Protein AF-A0A4Q3VNL1-F1 (afdb_monomer)

pLDDT: mean 79.5, std 13.56, range [50.78, 94.06]

Secondary structure (DSSP, 8-state):
-HHHHHHHHHHHHGGG---PPPPSB--TT---SS----TTPEEGGGHHHHHTT-S---S-EE--EEEE-SSTT--EEEESSSS-EEEE--GGG-----SB-

Radius of gyration: 19.73 Å; Cα contacts (8 Å, |Δi|>4): 113; chains: 1; bounding box: 66×24×31 Å

Solvent-accessible surface area (backbone atoms only — not comparable to full-atom values): 6492 Å² total; per-residue (Å²): 108,71,69,58,56,54,53,54,55,57,61,64,61,65,73,76,73,71,81,65,46,58,83,52,67,62,54,95,86,68,81,71,58,81,91,74,77,74,79,82,47,40,54,48,60,65,43,59,71,49,51,75,77,32,98,70,83,89,83,48,74,44,67,51,78,75,48,70,51,78,50,70,63,56,40,37,34,29,43,42,53,99,88,42,72,46,80,47,64,58,68,92,57,70,48,64,66,51,73,42,108

Sequence (101 aa):
MKRILFSVCFLLGVLMIQAQPPAGDANPGDSYGEKITPDGAVNLSDVQERLAKDEVIDGKIKAKVLDLCPKKGCWVKLQVNDSTTAMVKMKEYGFFLPVSA

Foldseek 3Di:
DVVVVVVVVVVVVVVPPPPFFDADADDVPDDKFDDDDCPQEDELLVVVVVCVVPVDDDGHYDFDWDADDRGQQDWTWTDNDPVDIDIDGDDPSRTHDHRHD

Structure (mmCIF, N/CA/C/O backbone):
data_AF-A0A4Q3VNL1-F1
#
_entry.id   AF-A0A4Q3VNL1-F1
#
loop_
_atom_site.group_PDB
_atom_site.id
_atom_site.type_symbol
_atom_site.label_atom_id
_atom_site.label_alt_id
_atom_site.label_comp_id
_atom_site.label_asym_id
_atom_site.label_entity_id
_atom_site.label_seq_id
_atom_site.pdbx_PDB_ins_code
_atom_site.Cartn_x
_atom_site.Cartn_y
_atom_site.Cartn_z
_atom_site.occupancy
_atom_site.B_iso_or_equiv
_atom_site.auth_seq_id
_atom_site.auth_comp_id
_atom_site.auth_asym_id
_atom_site.auth_atom_id
_atom_site.pdbx_PDB_model_num
ATOM 1 N N . MET A 1 1 ? 52.095 -5.451 -7.031 1.00 54.09 1 MET A N 1
ATOM 2 C CA . MET A 1 1 ? 51.244 -4.628 -7.926 1.00 54.09 1 MET A CA 1
ATOM 3 C C . MET A 1 1 ? 49.970 -5.340 -8.380 1.00 54.09 1 MET A C 1
ATOM 5 O O . MET A 1 1 ? 48.910 -4.791 -8.140 1.00 54.09 1 MET A O 1
ATOM 9 N N . LYS A 1 2 ? 50.013 -6.574 -8.918 1.00 50.78 2 LYS A N 1
ATOM 10 C CA . LYS A 1 2 ? 48.793 -7.339 -9.286 1.00 50.78 2 LYS A CA 1
ATOM 11 C C . LYS A 1 2 ? 47.785 -7.524 -8.137 1.00 50.78 2 LYS A C 1
ATOM 13 O O . LYS A 1 2 ? 46.597 -7.355 -8.354 1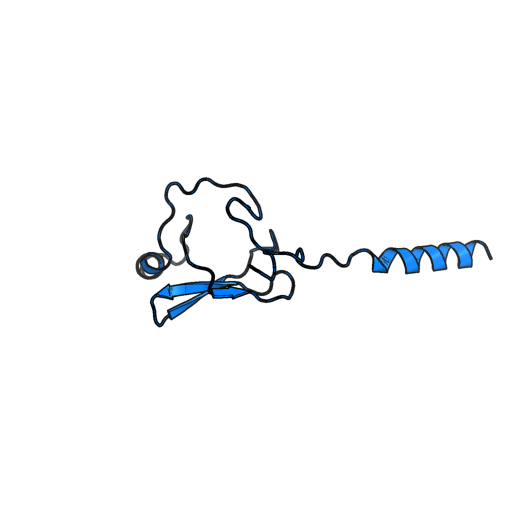.00 50.78 2 LYS A O 1
ATOM 18 N N . ARG A 1 3 ? 48.247 -7.788 -6.907 1.00 53.03 3 ARG A N 1
ATOM 19 C CA . ARG A 1 3 ? 47.368 -7.927 -5.724 1.00 53.03 3 ARG A CA 1
ATOM 20 C C . ARG A 1 3 ? 46.670 -6.621 -5.317 1.00 53.03 3 ARG A C 1
ATOM 22 O O . ARG A 1 3 ? 45.504 -6.656 -4.962 1.00 53.03 3 ARG A O 1
ATOM 29 N N . ILE A 1 4 ? 47.355 -5.482 -5.449 1.00 59.84 4 ILE A N 1
ATOM 30 C CA . ILE A 1 4 ? 46.776 -4.153 -5.182 1.00 59.84 4 ILE A CA 1
ATOM 31 C C . ILE A 1 4 ? 45.781 -3.780 -6.292 1.00 59.84 4 ILE A C 1
ATOM 33 O O . ILE A 1 4 ? 44.707 -3.268 -6.002 1.00 59.84 4 ILE A O 1
ATOM 37 N N . LEU A 1 5 ? 46.088 -4.126 -7.549 1.00 57.69 5 LEU A N 1
ATOM 38 C CA . LEU A 1 5 ? 45.186 -3.926 -8.688 1.00 57.69 5 LEU A CA 1
ATOM 39 C C . LEU A 1 5 ? 43.876 -4.729 -8.539 1.00 57.69 5 LEU A C 1
ATOM 41 O O . LEU A 1 5 ? 42.800 -4.211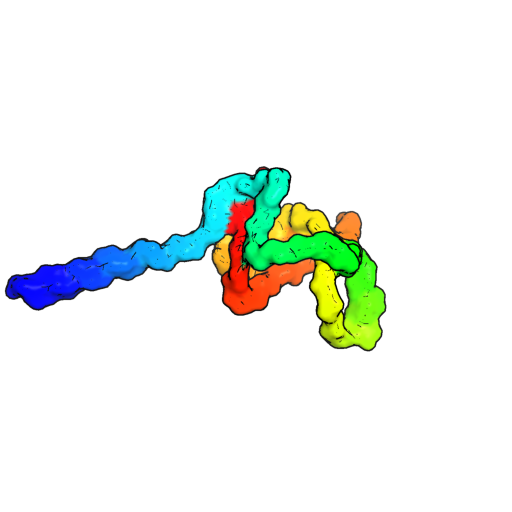 -8.827 1.00 57.69 5 LEU A O 1
ATOM 45 N N . PHE A 1 6 ? 43.957 -5.961 -8.021 1.00 55.75 6 PHE A N 1
ATOM 46 C CA . PHE A 1 6 ? 42.786 -6.794 -7.720 1.00 55.75 6 PHE A CA 1
ATOM 47 C C . PHE A 1 6 ? 41.948 -6.246 -6.550 1.00 55.75 6 PHE A 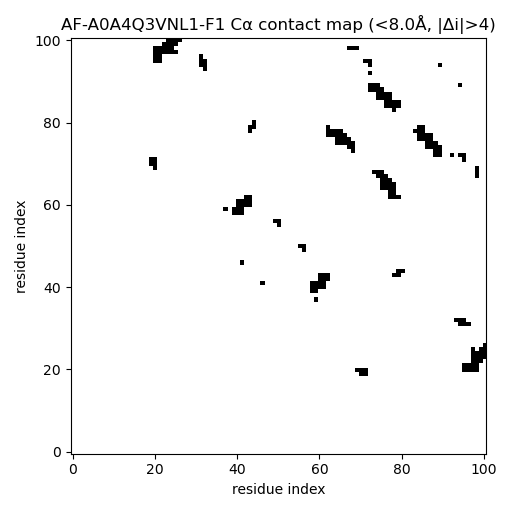C 1
ATOM 49 O O . PHE A 1 6 ? 40.722 -6.254 -6.629 1.00 55.75 6 PHE A O 1
ATOM 56 N N . SER A 1 7 ? 42.578 -5.713 -5.497 1.00 58.75 7 SER A N 1
ATOM 57 C CA . SER A 1 7 ? 41.865 -5.105 -4.360 1.00 58.75 7 SER A CA 1
ATOM 58 C C . SER A 1 7 ? 41.162 -3.786 -4.710 1.00 58.75 7 SER A C 1
ATOM 60 O O . SER A 1 7 ? 40.080 -3.523 -4.190 1.00 58.75 7 SER A O 1
ATOM 62 N N . VAL A 1 8 ? 41.720 -2.981 -5.622 1.00 59.75 8 VAL A N 1
ATOM 63 C CA . VAL A 1 8 ? 41.090 -1.729 -6.088 1.00 59.75 8 VAL A CA 1
ATOM 64 C C . VAL A 1 8 ? 39.867 -2.003 -6.975 1.00 59.75 8 VAL A C 1
ATOM 66 O O . VAL A 1 8 ? 38.853 -1.323 -6.835 1.00 59.75 8 VAL A O 1
ATOM 69 N N . CYS A 1 9 ? 39.901 -3.043 -7.817 1.00 58.44 9 CYS A N 1
ATOM 70 C CA . CYS A 1 9 ? 38.719 -3.466 -8.584 1.00 58.44 9 CYS A CA 1
ATOM 71 C C . CYS A 1 9 ? 37.582 -3.985 -7.688 1.00 58.44 9 CYS A C 1
ATOM 73 O O . CYS A 1 9 ? 36.414 -3.767 -7.998 1.00 58.44 9 CYS A O 1
ATOM 75 N N . PHE A 1 10 ? 37.907 -4.631 -6.564 1.00 57.94 10 PHE A N 1
ATOM 76 C CA . PHE A 1 10 ? 36.896 -5.135 -5.633 1.00 57.94 10 PHE A CA 1
ATOM 77 C C . PHE A 1 10 ? 36.183 -4.005 -4.869 1.00 57.94 10 PHE A C 1
ATOM 79 O O . PHE A 1 10 ? 34.976 -4.085 -4.661 1.00 57.94 10 PHE A O 1
ATOM 86 N N . LEU A 1 11 ? 36.884 -2.915 -4.523 1.00 58.44 11 LEU A N 1
ATOM 87 C CA . LEU A 1 11 ? 36.253 -1.739 -3.904 1.00 58.44 11 LEU A CA 1
ATOM 88 C C . LEU A 1 11 ? 35.348 -0.956 -4.872 1.00 58.44 11 LEU A C 1
ATOM 90 O O . LEU A 1 11 ? 34.322 -0.434 -4.440 1.00 58.44 11 LEU A O 1
ATOM 94 N N . LEU A 1 12 ? 35.678 -0.899 -6.169 1.00 57.88 12 LEU A N 1
ATOM 95 C CA . LEU A 1 12 ? 34.820 -0.242 -7.167 1.00 57.88 12 LEU A CA 1
ATOM 96 C C . LEU A 1 12 ? 33.502 -0.999 -7.418 1.00 57.88 12 LEU A C 1
ATOM 98 O O . LEU A 1 12 ? 32.498 -0.377 -7.758 1.00 57.88 12 LEU A O 1
ATOM 102 N N . GLY A 1 13 ? 33.478 -2.323 -7.223 1.00 58.22 13 GLY A N 1
ATOM 103 C CA . GLY A 1 13 ? 32.285 -3.149 -7.441 1.00 58.22 13 GLY A CA 1
ATOM 104 C C . GLY A 1 13 ? 31.162 -2.941 -6.414 1.00 58.22 13 GLY A C 1
ATOM 105 O O . GLY A 1 13 ? 30.000 -3.198 -6.718 1.00 58.22 13 GLY A O 1
ATOM 106 N N . VAL A 1 14 ? 31.474 -2.438 -5.214 1.00 58.06 14 VAL A N 1
ATOM 107 C CA . VAL A 1 14 ? 30.498 -2.318 -4.109 1.00 58.06 14 VAL A CA 1
ATOM 108 C C . VAL A 1 14 ? 29.566 -1.103 -4.265 1.00 58.06 14 VAL A C 1
ATOM 110 O O . VAL A 1 14 ? 28.477 -1.081 -3.695 1.00 58.06 14 VAL A O 1
ATOM 113 N N . LEU A 1 15 ? 29.920 -0.111 -5.090 1.00 54.44 15 LEU A N 1
ATOM 114 C CA . LEU A 1 15 ? 29.109 1.103 -5.278 1.00 54.44 15 LEU A CA 1
ATOM 115 C C . LEU A 1 15 ? 27.871 0.910 -6.178 1.00 54.44 15 LEU A C 1
ATOM 117 O O . LEU A 1 15 ? 26.999 1.773 -6.196 1.00 54.44 15 LEU A O 1
ATOM 121 N N . MET A 1 16 ? 27.746 -0.221 -6.881 1.00 51.38 16 MET A N 1
ATOM 122 C CA . MET A 1 16 ? 26.655 -0.471 -7.841 1.00 51.38 16 MET A CA 1
ATOM 123 C C . MET A 1 16 ? 25.407 -1.138 -7.229 1.00 51.38 16 MET A C 1
ATOM 125 O O . MET A 1 16 ? 24.412 -1.314 -7.925 1.00 51.38 16 MET A O 1
ATOM 129 N N . ILE A 1 17 ? 25.396 -1.480 -5.933 1.00 53.09 17 ILE A N 1
ATOM 130 C CA . ILE A 1 17 ? 24.230 -2.106 -5.266 1.00 53.09 17 ILE A CA 1
ATOM 131 C C . ILE A 1 17 ? 23.373 -1.050 -4.543 1.00 53.09 17 ILE A C 1
ATOM 133 O O . ILE A 1 17 ? 22.856 -1.251 -3.443 1.00 53.09 17 ILE A O 1
ATOM 137 N N . GLN A 1 18 ? 23.189 0.124 -5.148 1.00 51.03 18 GLN A N 1
ATOM 138 C CA . GLN A 1 18 ? 22.171 1.069 -4.691 1.00 51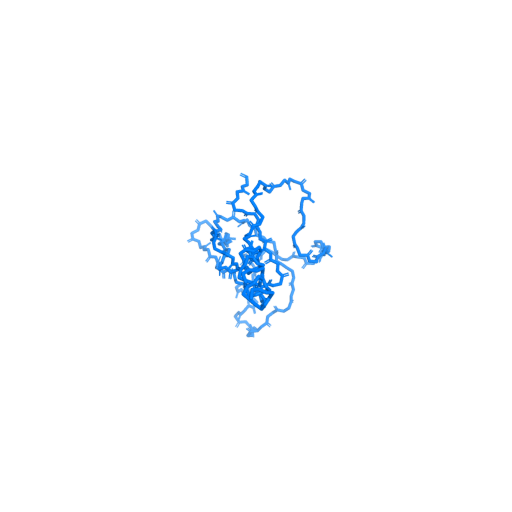.03 18 GLN A CA 1
ATOM 139 C C . GLN A 1 18 ? 20.821 0.671 -5.296 1.00 51.03 18 GLN A C 1
ATOM 141 O O . GLN A 1 18 ? 20.351 1.271 -6.249 1.00 51.03 18 GLN A O 1
ATOM 146 N N . ALA A 1 19 ? 20.169 -0.345 -4.722 1.00 56.88 19 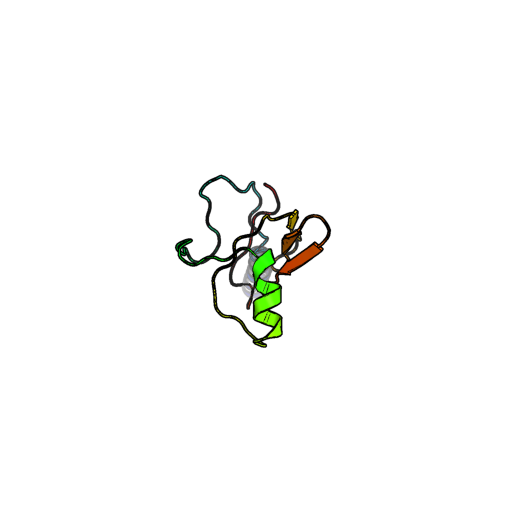ALA A N 1
ATOM 147 C CA . ALA A 1 19 ? 18.802 -0.749 -5.090 1.00 56.88 19 ALA A CA 1
ATOM 148 C C . ALA A 1 19 ? 17.732 0.305 -4.690 1.00 56.88 19 ALA A C 1
ATOM 150 O O . ALA A 1 19 ? 16.881 -0.004 -3.865 1.00 56.88 19 ALA A O 1
ATOM 151 N N . GLN A 1 20 ? 17.888 1.589 -5.039 1.00 58.16 20 GLN A N 1
ATOM 152 C CA . GLN A 1 20 ? 16.927 2.668 -4.728 1.00 58.16 20 GLN A CA 1
ATOM 153 C C . GLN A 1 20 ? 15.554 2.364 -5.335 1.00 58.16 20 GLN A C 1
ATOM 155 O O . GLN A 1 20 ? 15.494 1.619 -6.314 1.00 58.16 20 GLN A O 1
ATOM 160 N N . PRO A 1 21 ? 14.451 2.842 -4.713 1.00 66.81 21 PRO A N 1
ATOM 161 C CA . PRO A 1 21 ? 13.131 2.647 -5.295 1.00 66.81 21 PRO A CA 1
ATOM 162 C C . PRO A 1 21 ? 13.147 3.223 -6.717 1.00 66.81 21 PRO A C 1
ATOM 164 O O . PRO A 1 21 ? 13.864 4.204 -6.946 1.00 66.81 21 PRO A O 1
ATOM 167 N N . PRO A 1 22 ? 12.416 2.619 -7.668 1.00 67.25 22 PRO A N 1
ATOM 168 C CA . PRO A 1 22 ? 12.396 3.106 -9.038 1.00 67.25 22 PRO A CA 1
ATOM 169 C C . PRO A 1 22 ? 11.984 4.582 -9.042 1.00 67.25 22 PRO A C 1
ATOM 171 O O . PRO A 1 22 ? 10.925 4.945 -8.532 1.00 67.25 22 PRO A O 1
ATOM 174 N N . ALA A 1 23 ? 12.866 5.436 -9.557 1.00 66.56 23 ALA A N 1
ATOM 175 C CA . ALA A 1 23 ? 12.543 6.832 -9.804 1.00 66.56 23 ALA A CA 1
ATOM 176 C C . ALA A 1 23 ? 11.622 6.908 -11.029 1.00 66.56 23 ALA A C 1
ATOM 178 O O . ALA A 1 23 ? 11.901 6.257 -12.037 1.00 66.56 23 ALA A O 1
ATOM 179 N N . GLY A 1 24 ? 10.547 7.690 -10.941 1.00 74.69 24 GLY A N 1
ATOM 180 C CA . GLY A 1 24 ? 9.569 7.866 -12.017 1.00 74.69 24 GLY A CA 1
ATOM 181 C C . GLY A 1 24 ? 8.133 7.857 -11.503 1.00 74.69 24 GLY A C 1
ATOM 182 O O . GLY A 1 24 ? 7.903 7.522 -10.343 1.00 74.69 24 GLY A O 1
ATOM 183 N N . ASP A 1 25 ? 7.201 8.226 -12.379 1.00 81.56 25 ASP A N 1
ATOM 184 C CA . ASP A 1 25 ? 5.778 8.368 -12.063 1.00 81.56 25 ASP A CA 1
ATOM 185 C C . ASP A 1 25 ? 5.022 7.035 -12.166 1.00 81.56 25 ASP A C 1
ATOM 187 O O . ASP A 1 25 ? 5.358 6.172 -12.983 1.00 81.56 25 ASP A O 1
ATOM 191 N N . ALA A 1 26 ? 3.985 6.872 -11.342 1.00 83.94 26 ALA A N 1
ATOM 192 C CA . ALA A 1 26 ? 3.054 5.748 -11.408 1.00 83.94 26 ALA A CA 1
ATOM 193 C C . ALA A 1 26 ? 2.014 5.951 -12.523 1.00 83.94 26 ALA A C 1
ATOM 195 O O . ALA A 1 26 ? 1.106 6.773 -12.389 1.00 83.94 26 ALA A O 1
ATOM 196 N N . ASN A 1 27 ? 2.082 5.168 -13.604 1.00 87.25 27 ASN A N 1
ATOM 197 C CA . ASN A 1 27 ? 1.156 5.313 -14.728 1.00 87.25 27 ASN A CA 1
ATOM 198 C C . ASN A 1 27 ? -0.082 4.412 -14.581 1.00 87.25 27 ASN A C 1
ATOM 200 O O . ASN A 1 27 ? -0.007 3.321 -14.002 1.00 87.25 27 ASN A O 1
ATOM 204 N N . PRO A 1 28 ? -1.238 4.803 -15.152 1.00 87.69 28 PRO A N 1
ATOM 205 C CA . PRO A 1 28 ? -2.398 3.925 -15.226 1.00 87.69 28 PRO A CA 1
ATOM 206 C C . PRO A 1 28 ? -2.059 2.598 -15.921 1.00 87.69 28 PRO A C 1
ATOM 208 O O . PRO A 1 28 ? -1.660 2.577 -17.082 1.00 87.69 28 PRO A O 1
ATOM 211 N N . GLY A 1 29 ? -2.258 1.486 -15.211 1.00 85.81 29 GLY A N 1
ATOM 212 C CA . GLY A 1 29 ? -1.953 0.136 -15.701 1.00 85.81 29 GLY A CA 1
ATOM 213 C C . GLY A 1 29 ? -0.630 -0.442 -15.195 1.00 85.81 29 GLY A C 1
ATOM 214 O O . GLY A 1 29 ? -0.407 -1.645 -15.361 1.00 85.81 29 GLY A O 1
ATOM 215 N N . ASP A 1 30 ? 0.206 0.360 -14.528 1.00 88.12 30 ASP A N 1
ATOM 216 C CA . ASP A 1 30 ? 1.398 -0.148 -13.856 1.00 88.12 30 ASP A CA 1
ATOM 217 C C . ASP A 1 30 ? 1.014 -1.077 -12.696 1.00 88.12 30 ASP A C 1
ATOM 219 O O . ASP A 1 30 ? 0.040 -0.866 -11.969 1.00 88.12 30 ASP A O 1
ATOM 223 N N . SER A 1 31 ? 1.803 -2.137 -12.524 1.00 89.00 31 SER A N 1
ATOM 224 C CA . SER A 1 31 ? 1.652 -3.107 -11.443 1.00 89.00 31 SER A CA 1
ATOM 225 C C . SER A 1 31 ? 3.008 -3.342 -10.804 1.00 89.00 31 SER A C 1
ATOM 227 O O . SER A 1 31 ? 3.980 -3.643 -11.497 1.00 89.00 31 SER A O 1
ATOM 229 N N . TYR A 1 32 ? 3.057 -3.259 -9.478 1.00 87.44 32 TYR A N 1
ATOM 230 C CA . TYR A 1 32 ? 4.280 -3.425 -8.698 1.00 87.44 32 TYR A CA 1
ATOM 231 C C . TYR A 1 32 ? 4.179 -4.677 -7.830 1.00 87.44 32 TYR A C 1
ATOM 233 O O . TYR A 1 32 ? 3.187 -4.870 -7.131 1.00 87.44 32 TYR A O 1
ATOM 241 N N . GLY A 1 33 ? 5.215 -5.516 -7.877 1.00 86.88 33 GLY A N 1
ATOM 242 C CA . GLY A 1 33 ? 5.206 -6.834 -7.246 1.00 86.88 33 GLY A CA 1
ATOM 243 C C . GLY A 1 33 ? 4.534 -7.898 -8.114 1.00 86.88 33 GLY A C 1
ATOM 244 O O . GLY A 1 33 ? 4.531 -7.814 -9.344 1.00 86.88 33 GLY A O 1
ATOM 245 N N . GLU A 1 34 ? 3.996 -8.926 -7.468 1.00 87.81 34 GLU A N 1
ATOM 246 C CA . GLU A 1 34 ? 3.276 -10.001 -8.147 1.00 87.81 34 GLU A CA 1
ATOM 247 C C . GLU A 1 34 ? 1.954 -9.485 -8.728 1.00 87.81 34 GLU A C 1
ATOM 249 O O . GLU A 1 34 ? 1.187 -8.788 -8.060 1.00 87.81 34 GLU A O 1
ATOM 254 N N . LYS A 1 35 ? 1.677 -9.825 -9.991 1.00 89.69 35 LYS A N 1
ATOM 255 C CA . LYS A 1 35 ? 0.409 -9.463 -10.628 1.00 89.69 35 LYS A CA 1
ATOM 256 C C . LYS A 1 35 ? -0.719 -10.297 -10.029 1.00 89.69 35 LYS A C 1
ATOM 258 O 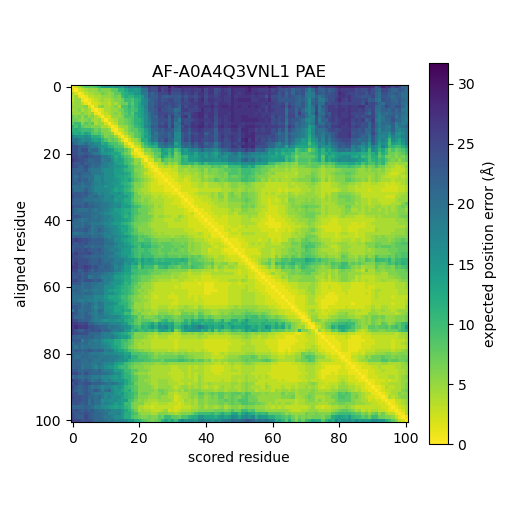O . LYS A 1 35 ? -0.718 -11.517 -10.152 1.00 89.69 35 LYS A O 1
ATOM 263 N N . ILE A 1 36 ? -1.711 -9.622 -9.458 1.00 90.31 36 ILE A N 1
ATOM 264 C CA . ILE A 1 36 ? -2.923 -10.237 -8.906 1.00 90.31 36 ILE A CA 1
ATOM 265 C C . ILE A 1 36 ? -4.174 -9.711 -9.613 1.00 90.31 36 ILE A C 1
ATOM 267 O O . ILE A 1 36 ? -4.164 -8.625 -10.192 1.00 90.31 36 ILE A O 1
ATOM 271 N N . THR A 1 37 ? -5.277 -10.458 -9.541 1.00 91.88 37 THR A N 1
ATOM 272 C CA . THR A 1 37 ? -6.586 -9.969 -10.004 1.00 91.88 37 THR A CA 1
ATOM 273 C C . THR A 1 37 ? -7.255 -9.115 -8.921 1.00 91.88 37 THR A C 1
ATOM 275 O O . THR A 1 37 ? -7.067 -9.399 -7.735 1.00 91.88 37 THR A O 1
ATOM 278 N N . PRO A 1 38 ? -8.068 -8.103 -9.270 1.00 89.25 38 PRO A N 1
ATOM 279 C CA . PRO A 1 38 ? -8.811 -7.312 -8.285 1.00 89.25 38 PRO A CA 1
ATOM 280 C C . PRO A 1 38 ? -10.002 -8.066 -7.667 1.00 89.25 38 PRO A C 1
ATOM 282 O O . PRO A 1 38 ? -10.631 -7.554 -6.742 1.00 89.25 38 PRO A O 1
ATOM 285 N N . ASP A 1 39 ? -10.325 -9.268 -8.152 1.00 93.75 39 ASP A N 1
ATOM 286 C CA . ASP A 1 39 ? -11.488 -10.033 -7.697 1.00 93.75 39 ASP A CA 1
ATOM 287 C C . ASP A 1 39 ? -11.406 -10.330 -6.199 1.00 93.75 39 ASP A C 1
ATOM 289 O O . ASP A 1 39 ? -10.379 -10.811 -5.701 1.00 93.75 39 ASP A O 1
ATOM 293 N N . GLY A 1 40 ? -12.498 -10.043 -5.489 1.00 90.75 40 GLY A N 1
ATOM 294 C CA . GLY A 1 40 ? -12.594 -10.220 -4.041 1.00 90.75 40 GLY A CA 1
ATOM 295 C C . GLY A 1 40 ? -11.873 -9.150 -3.213 1.00 90.75 40 GLY A C 1
ATOM 296 O O . GLY A 1 40 ? -11.774 -9.311 -1.999 1.00 90.75 40 GLY A O 1
ATOM 297 N N . ALA A 1 41 ? -11.369 -8.071 -3.827 1.00 92.62 41 ALA A N 1
ATOM 298 C CA . ALA A 1 41 ? -10.799 -6.957 -3.077 1.00 92.62 41 ALA A CA 1
ATOM 299 C C . ALA A 1 41 ? -11.875 -6.188 -2.299 1.00 92.62 41 ALA A C 1
ATOM 301 O O . ALA A 1 41 ? -12.911 -5.813 -2.849 1.00 92.62 41 ALA A O 1
ATOM 302 N N . VAL A 1 42 ? -11.600 -5.924 -1.024 1.00 92.38 42 VAL A N 1
ATOM 303 C CA . VAL A 1 42 ? -12.470 -5.141 -0.135 1.00 92.38 42 VAL A CA 1
ATOM 304 C C . VAL A 1 42 ? -11.915 -3.734 0.043 1.00 92.38 42 VAL A C 1
ATOM 306 O O . VAL A 1 42 ? -10.702 -3.529 -0.056 1.00 92.38 42 VAL A O 1
ATOM 309 N N . ASN A 1 43 ? -12.776 -2.749 0.301 1.00 92.88 43 ASN A N 1
ATOM 310 C CA . ASN A 1 43 ? -12.282 -1.415 0.627 1.00 92.88 43 ASN A CA 1
ATOM 311 C C . ASN A 1 43 ? -11.618 -1.440 2.002 1.00 92.88 43 ASN A C 1
ATOM 313 O O . ASN A 1 43 ? -12.079 -2.118 2.918 1.00 92.88 43 ASN A O 1
ATOM 317 N N . LEU A 1 44 ? -10.546 -0.665 2.157 1.00 91.00 44 LEU A N 1
ATOM 318 C CA . LEU A 1 44 ? -9.831 -0.568 3.429 1.00 91.00 44 LEU A CA 1
ATOM 319 C C . LEU A 1 44 ? -10.721 -0.066 4.583 1.00 91.00 44 LEU A C 1
ATOM 321 O O . LEU A 1 44 ? -10.497 -0.454 5.727 1.00 91.00 44 LEU A O 1
ATOM 325 N N . SER A 1 45 ? -11.746 0.740 4.287 1.00 89.75 45 SER A N 1
ATOM 326 C CA . SER A 1 45 ? -12.772 1.164 5.250 1.00 89.75 45 SER A CA 1
ATOM 327 C C . SER A 1 45 ? -13.467 -0.010 5.939 1.00 89.75 45 SER A C 1
ATOM 329 O O . SER A 1 45 ? -13.762 0.061 7.126 1.00 89.75 45 SER A O 1
ATOM 331 N N . ASP A 1 46 ? -13.661 -1.111 5.214 1.00 88.88 46 ASP A N 1
ATOM 332 C CA . ASP A 1 46 ? -14.466 -2.254 5.652 1.00 88.88 46 ASP A CA 1
ATOM 333 C C . ASP A 1 46 ? -13.612 -3.294 6.404 1.00 88.88 46 ASP A C 1
ATOM 335 O O . ASP A 1 46 ? -14.118 -4.291 6.921 1.00 88.88 46 ASP A O 1
ATOM 339 N N . VAL A 1 47 ? -12.290 -3.089 6.452 1.00 86.81 47 VAL A N 1
ATOM 340 C CA . VAL A 1 47 ? -11.332 -4.013 7.078 1.00 86.81 47 VAL A CA 1
ATOM 341 C C . VAL A 1 47 ? -11.347 -3.884 8.601 1.00 86.81 47 VAL A C 1
ATOM 343 O O . VAL A 1 47 ? -11.136 -4.877 9.291 1.00 86.81 47 VAL A O 1
ATOM 346 N N . GLN A 1 48 ? -11.644 -2.700 9.147 1.00 81.75 48 GLN A N 1
ATOM 347 C CA . GLN A 1 48 ? -11.646 -2.466 10.599 1.00 81.75 48 GLN A CA 1
ATOM 348 C C . GLN A 1 48 ? -12.661 -3.352 11.331 1.00 81.75 48 GLN A C 1
ATOM 350 O O . GLN A 1 48 ? -12.338 -3.943 12.358 1.00 81.75 48 GLN A O 1
ATOM 355 N N . GLU A 1 49 ? -13.859 -3.510 10.768 1.00 83.75 49 GLU A N 1
ATOM 356 C CA . GLU A 1 49 ? -14.900 -4.373 11.341 1.00 83.75 49 GLU A CA 1
ATOM 357 C C . GLU A 1 49 ? -14.522 -5.856 11.310 1.00 83.75 49 GLU A C 1
ATOM 359 O O . GLU A 1 49 ? -14.940 -6.629 12.173 1.00 83.75 49 GLU A O 1
ATOM 364 N N . ARG A 1 50 ? -13.727 -6.260 10.316 1.00 83.69 50 ARG A N 1
ATOM 365 C CA . ARG A 1 50 ? -13.214 -7.625 10.207 1.00 83.69 50 ARG A CA 1
ATOM 366 C C . ARG A 1 50 ? -12.081 -7.858 11.209 1.00 83.69 50 ARG A C 1
ATOM 368 O O . ARG A 1 50 ? -12.080 -8.884 11.876 1.00 83.69 50 ARG A O 1
ATOM 375 N N . LEU A 1 51 ? -11.187 -6.879 11.392 1.00 84.94 51 LEU A N 1
ATOM 376 C CA . LEU A 1 51 ? -10.070 -6.971 12.346 1.00 84.94 51 LEU A CA 1
ATOM 377 C C . LEU A 1 51 ? -10.551 -6.958 13.801 1.00 84.94 51 LEU A C 1
ATOM 379 O O . LEU A 1 51 ? -9.869 -7.445 14.693 1.00 84.94 51 LEU A O 1
ATOM 383 N N . ALA A 1 52 ? -11.739 -6.405 14.058 1.00 84.94 52 ALA A N 1
ATOM 384 C CA . ALA A 1 52 ? -12.364 -6.480 15.374 1.00 84.94 52 ALA A CA 1
ATOM 385 C C . ALA A 1 52 ? -12.782 -7.913 15.757 1.00 84.94 52 ALA A C 1
ATOM 387 O O . ALA A 1 52 ? -12.983 -8.190 16.939 1.00 84.94 52 ALA A O 1
ATOM 388 N N . LYS A 1 53 ? -12.947 -8.806 14.772 1.00 86.12 53 LYS A N 1
ATOM 389 C CA . LYS A 1 53 ? -13.335 -10.209 14.975 1.00 86.12 53 LYS A CA 1
ATOM 390 C C . LYS A 1 53 ? -12.142 -11.152 14.872 1.00 86.12 53 LYS A C 1
ATOM 392 O O . LYS A 1 53 ? -12.060 -12.094 15.653 1.00 86.12 53 LYS A O 1
ATOM 397 N N . ASP A 1 54 ? -11.234 -10.865 13.944 1.00 85.62 54 ASP A N 1
ATOM 398 C CA . ASP A 1 54 ? -10.088 -11.703 13.613 1.00 85.62 54 ASP A CA 1
ATOM 399 C C . ASP A 1 54 ? -8.775 -10.935 13.817 1.00 85.62 54 ASP A C 1
ATOM 401 O O . ASP A 1 54 ? -8.626 -9.805 13.359 1.00 85.62 54 ASP A O 1
ATOM 405 N N . GLU A 1 55 ? -7.786 -11.559 14.459 1.00 82.81 55 GLU A N 1
ATOM 406 C CA . GLU A 1 55 ? -6.471 -10.938 14.699 1.00 82.81 55 GLU A CA 1
ATOM 407 C C . GLU A 1 55 ? -5.667 -10.746 13.396 1.00 82.81 55 GLU A C 1
ATOM 409 O O . GLU A 1 55 ? -4.863 -9.820 13.269 1.00 82.81 55 GLU A O 1
ATOM 414 N N . VAL A 1 56 ? -5.914 -11.606 12.402 1.00 88.00 56 VAL A N 1
ATOM 415 C CA . VAL A 1 56 ? -5.294 -11.576 11.074 1.00 88.00 56 VAL A CA 1
ATOM 416 C C . VAL A 1 56 ? -6.364 -11.846 10.024 1.00 88.00 56 VAL A C 1
ATOM 418 O O . VAL A 1 56 ? -7.165 -12.766 10.168 1.00 88.00 56 VAL A O 1
ATOM 421 N N . ILE A 1 57 ? -6.350 -11.066 8.943 1.00 87.56 57 ILE A N 1
ATOM 422 C CA . ILE A 1 57 ? -7.229 -11.270 7.790 1.00 87.56 57 ILE A CA 1
ATOM 423 C C . ILE A 1 57 ? -6.373 -11.487 6.556 1.00 87.56 57 ILE A C 1
ATOM 425 O O . ILE A 1 57 ? -5.576 -10.622 6.186 1.00 87.56 57 ILE A O 1
ATOM 429 N N . ASP A 1 58 ? -6.626 -12.594 5.872 1.00 89.38 58 ASP A N 1
ATOM 430 C CA . ASP A 1 58 ? -6.091 -12.838 4.542 1.00 89.38 58 ASP A CA 1
ATOM 431 C C . ASP A 1 58 ? -7.043 -12.275 3.481 1.00 89.38 58 ASP A C 1
ATOM 433 O O . ASP A 1 58 ? -8.250 -12.529 3.492 1.00 89.38 58 ASP A O 1
ATOM 437 N N . GLY A 1 59 ? -6.514 -11.488 2.542 1.00 90.00 59 GLY A N 1
ATOM 438 C CA . GLY A 1 59 ? -7.330 -10.923 1.473 1.00 90.00 59 GLY A CA 1
ATOM 439 C C . GLY A 1 59 ? -6.638 -9.851 0.643 1.00 90.00 59 GLY A C 1
ATOM 440 O O . GLY A 1 59 ? -5.464 -9.533 0.825 1.00 90.00 59 GLY A O 1
ATOM 441 N N . LYS A 1 60 ? -7.403 -9.284 -0.292 1.00 92.88 60 LYS A N 1
ATOM 442 C CA . LYS A 1 60 ? -6.981 -8.171 -1.147 1.00 92.88 60 LYS A CA 1
ATOM 443 C C . LYS A 1 60 ? -7.667 -6.895 -0.677 1.00 92.88 60 LYS A C 1
ATOM 445 O O . LYS A 1 60 ? -8.855 -6.910 -0.359 1.00 92.88 60 LYS A O 1
ATOM 450 N N . ILE A 1 61 ? -6.933 -5.790 -0.670 1.00 92.25 61 ILE A N 1
ATOM 451 C CA . ILE A 1 61 ? -7.437 -4.495 -0.209 1.00 92.25 61 ILE A CA 1
ATOM 452 C C . ILE A 1 61 ? -7.362 -3.489 -1.352 1.00 92.25 61 ILE A C 1
ATOM 454 O O . ILE A 1 61 ? -6.350 -3.392 -2.046 1.00 92.25 61 ILE A O 1
ATOM 458 N N . LYS A 1 62 ? -8.429 -2.707 -1.511 1.00 92.50 62 LYS A N 1
ATOM 459 C CA . LYS A 1 62 ? -8.476 -1.526 -2.368 1.00 92.50 62 LYS A CA 1
ATOM 460 C C . LYS A 1 62 ? -8.469 -0.269 -1.500 1.00 92.50 62 LYS A C 1
ATOM 462 O O . LYS A 1 62 ? -9.273 -0.135 -0.579 1.00 92.50 62 LYS A O 1
ATOM 467 N N . ALA A 1 63 ? -7.563 0.657 -1.800 1.00 93.19 63 ALA A N 1
ATOM 468 C CA . ALA A 1 63 ? -7.463 1.941 -1.115 1.00 93.19 63 ALA A CA 1
ATOM 469 C C . ALA A 1 63 ? -6.807 2.994 -2.011 1.00 93.19 63 ALA A C 1
ATOM 471 O O . ALA A 1 63 ? -6.095 2.659 -2.960 1.00 93.19 63 ALA A O 1
ATOM 472 N N . LYS A 1 64 ? -7.015 4.271 -1.680 1.00 92.38 64 LYS A N 1
ATOM 473 C CA . LYS A 1 64 ? -6.292 5.383 -2.299 1.00 92.38 64 LYS A CA 1
ATOM 474 C C . LYS A 1 64 ? -4.958 5.588 -1.583 1.00 92.38 64 LYS A C 1
ATOM 476 O O . LYS A 1 64 ? -4.928 5.691 -0.358 1.00 92.38 64 LYS A O 1
ATOM 481 N N . VAL A 1 65 ? -3.870 5.677 -2.342 1.00 90.94 65 VAL A N 1
ATOM 482 C CA . VAL A 1 65 ? -2.562 6.079 -1.811 1.00 90.94 65 VAL A CA 1
ATOM 483 C C . VAL A 1 65 ? -2.572 7.588 -1.573 1.00 90.94 65 VAL A C 1
ATOM 485 O O . VAL A 1 65 ? -2.982 8.351 -2.444 1.00 90.94 65 VAL A O 1
ATOM 488 N N . LEU A 1 66 ? -2.156 8.009 -0.380 1.00 91.56 66 LEU A N 1
ATOM 489 C CA . LEU A 1 66 ? -2.061 9.418 0.007 1.00 91.56 66 LEU A CA 1
ATOM 490 C C . LEU A 1 66 ? -0.620 9.918 0.018 1.00 91.56 66 LEU A C 1
ATOM 492 O O . LEU A 1 66 ? -0.383 11.083 -0.277 1.00 91.56 66 LEU A O 1
ATOM 496 N N . ASP A 1 67 ? 0.318 9.064 0.426 1.00 88.75 67 ASP A N 1
ATOM 497 C CA . ASP A 1 67 ? 1.707 9.456 0.646 1.00 88.75 67 ASP A CA 1
ATOM 498 C C . ASP A 1 67 ? 2.622 8.224 0.656 1.00 88.75 67 ASP A C 1
ATOM 500 O O . ASP A 1 67 ? 2.196 7.116 1.009 1.00 88.75 67 ASP A O 1
ATOM 504 N N . LEU A 1 68 ? 3.885 8.421 0.287 1.00 85.56 68 LEU A N 1
ATOM 505 C CA . LEU A 1 68 ? 4.881 7.368 0.124 1.00 85.56 68 LEU A CA 1
ATOM 506 C C . LEU A 1 68 ? 6.200 7.795 0.761 1.00 85.56 68 LEU A C 1
ATOM 508 O O . LEU A 1 68 ? 6.697 8.896 0.544 1.00 85.56 68 LEU A O 1
ATOM 512 N N . CYS A 1 69 ? 6.817 6.894 1.524 1.00 82.06 69 CYS A N 1
ATOM 513 C CA . CYS A 1 69 ? 8.154 7.149 2.036 1.00 82.06 69 CYS A CA 1
ATOM 514 C C . CYS A 1 69 ? 9.190 6.925 0.917 1.00 82.06 69 CYS A C 1
ATOM 516 O O . CYS A 1 69 ? 9.298 5.803 0.418 1.00 82.06 69 CYS A O 1
ATOM 518 N N . PRO A 1 70 ? 10.030 7.922 0.569 1.00 75.38 70 PRO A N 1
ATOM 519 C CA . PRO A 1 70 ? 11.004 7.804 -0.524 1.00 75.38 70 PRO A CA 1
ATOM 520 C C . PRO A 1 70 ? 12.172 6.861 -0.196 1.00 75.38 70 PRO A C 1
ATOM 522 O O . PRO A 1 70 ? 13.017 6.559 -1.037 1.00 75.38 70 PRO A O 1
ATOM 525 N N . LYS A 1 71 ? 12.254 6.391 1.053 1.00 75.25 71 LYS A N 1
ATOM 526 C CA . LYS A 1 71 ? 13.232 5.391 1.479 1.00 75.25 71 LYS A CA 1
ATOM 527 C C . LYS A 1 71 ? 12.696 3.998 1.158 1.00 75.25 71 LYS A C 1
ATOM 529 O O . LYS A 1 71 ? 11.552 3.680 1.475 1.00 75.25 71 LYS A O 1
ATOM 534 N N . LYS A 1 72 ? 13.555 3.148 0.593 1.00 65.94 72 LYS A N 1
ATOM 535 C CA . LYS A 1 72 ? 13.249 1.745 0.267 1.00 65.94 72 LYS A CA 1
ATOM 536 C C . LYS A 1 72 ? 12.499 1.046 1.411 1.00 65.94 72 LYS A C 1
ATOM 538 O O . LYS A 1 72 ? 13.018 0.975 2.524 1.00 65.94 72 LYS A O 1
ATOM 543 N N . GLY A 1 73 ? 11.305 0.526 1.114 1.00 62.28 73 GLY A N 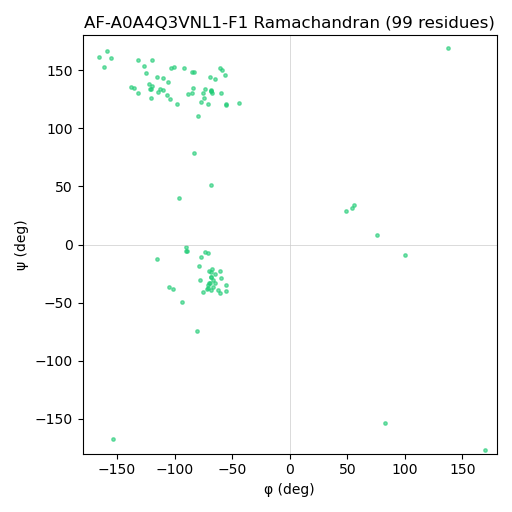1
ATOM 544 C CA . GLY A 1 73 ? 10.499 -0.342 1.990 1.00 62.28 73 GLY A CA 1
ATOM 545 C C . GLY A 1 73 ? 10.170 0.238 3.364 1.00 62.28 73 GLY A C 1
ATOM 546 O O . GLY A 1 73 ? 10.127 -0.475 4.363 1.00 62.28 73 GLY A O 1
ATOM 547 N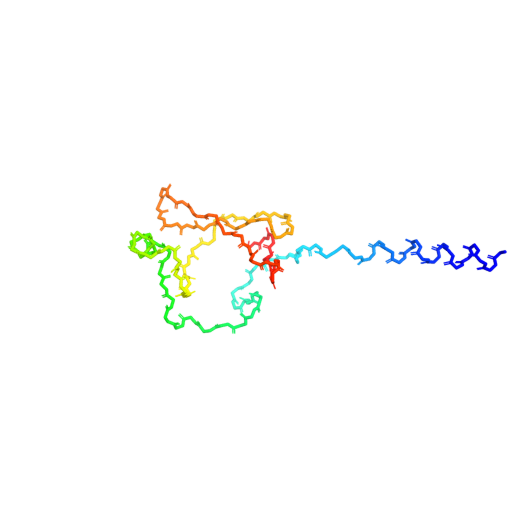 N . CYS A 1 74 ? 9.990 1.552 3.412 1.00 74.25 74 CYS A N 1
ATOM 548 C CA . CYS A 1 74 ? 9.696 2.285 4.628 1.00 74.25 74 CYS A CA 1
ATOM 549 C C . CYS A 1 74 ? 8.200 2.176 4.981 1.00 74.25 74 CYS A C 1
ATOM 551 O O . CYS A 1 74 ? 7.856 1.412 5.882 1.00 74.25 74 CYS A O 1
ATOM 553 N N . TRP A 1 75 ? 7.313 2.875 4.267 1.00 86.12 75 TRP A N 1
ATOM 554 C CA . TRP A 1 75 ? 5.860 2.764 4.443 1.00 86.12 75 TRP A CA 1
ATOM 555 C C . TRP A 1 75 ? 5.090 3.400 3.279 1.00 86.12 75 TRP A C 1
ATOM 557 O O . TRP A 1 75 ? 5.620 4.241 2.548 1.00 86.12 75 TRP A O 1
ATOM 567 N N . VAL A 1 76 ? 3.818 3.018 3.164 1.00 89.44 76 VAL A N 1
ATOM 568 C CA . VAL A 1 76 ? 2.794 3.623 2.301 1.00 89.44 76 VAL A CA 1
ATOM 569 C C . VAL A 1 76 ? 1.648 4.106 3.179 1.00 89.44 76 VAL A C 1
ATOM 571 O O . VAL A 1 76 ? 1.198 3.365 4.054 1.00 89.44 76 VAL A O 1
ATOM 574 N N . LYS A 1 77 ? 1.164 5.327 2.958 1.00 91.94 77 LYS A 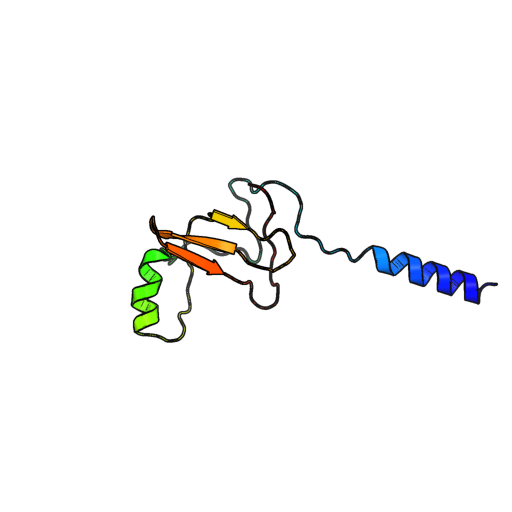N 1
ATOM 575 C CA . LYS A 1 77 ? -0.009 5.868 3.648 1.00 91.94 77 LYS A CA 1
ATOM 576 C C . LYS A 1 77 ? -1.231 5.712 2.754 1.00 91.94 77 LYS A C 1
ATOM 578 O O . LYS A 1 77 ? -1.263 6.241 1.644 1.00 91.94 77 LYS A O 1
ATOM 583 N N . LEU A 1 78 ? -2.230 4.993 3.244 1.00 93.50 78 LEU A N 1
ATOM 584 C CA . LEU A 1 78 ? -3.480 4.724 2.546 1.00 93.50 78 LEU A CA 1
ATOM 585 C C . LEU A 1 78 ? -4.635 5.468 3.213 1.00 93.50 78 LEU A C 1
ATOM 587 O O . LEU A 1 78 ? -4.692 5.581 4.439 1.00 93.50 78 LEU A O 1
ATOM 591 N N . GLN A 1 79 ? -5.571 5.950 2.403 1.00 94.06 79 GLN A N 1
ATOM 592 C CA . GLN A 1 79 ? -6.820 6.524 2.883 1.00 94.06 79 GLN A CA 1
ATOM 593 C C . GLN A 1 79 ? -7.751 5.410 3.365 1.00 94.06 79 GLN A C 1
ATOM 595 O O . GLN A 1 79 ? -8.052 4.491 2.602 1.00 94.06 79 GLN A O 1
ATOM 600 N N . VAL A 1 80 ? -8.226 5.514 4.608 1.00 91.88 80 VAL A N 1
ATOM 601 C CA . VAL A 1 80 ? -9.310 4.664 5.124 1.00 91.88 80 VAL A CA 1
ATOM 602 C C . VAL A 1 80 ? -10.649 5.371 4.924 1.00 91.88 80 VAL A C 1
ATOM 604 O O . VAL A 1 80 ? -11.584 4.790 4.387 1.00 91.88 80 VAL A O 1
ATOM 607 N N . ASN A 1 81 ? -10.723 6.635 5.342 1.00 88.81 81 ASN A N 1
ATOM 608 C CA . ASN A 1 81 ? -11.862 7.537 5.176 1.00 88.81 81 ASN A CA 1
ATOM 609 C C . ASN A 1 81 ? -11.349 8.996 5.164 1.00 88.81 81 ASN A C 1
ATOM 611 O O . ASN A 1 81 ? -10.143 9.221 5.039 1.00 88.81 81 ASN A O 1
ATOM 615 N N . ASP A 1 82 ? -12.235 9.985 5.277 1.00 88.00 82 ASP A N 1
ATOM 616 C CA . ASP A 1 82 ? -11.871 11.409 5.185 1.00 88.00 82 ASP A CA 1
ATOM 617 C C . ASP A 1 82 ? -10.954 11.903 6.317 1.00 88.00 82 ASP A C 1
ATOM 619 O O . ASP A 1 82 ? -10.201 12.855 6.124 1.00 88.00 82 ASP A O 1
ATOM 623 N N . SER A 1 83 ? -10.983 11.258 7.487 1.00 89.12 83 SER A N 1
ATOM 624 C CA . SER A 1 83 ? -10.213 11.669 8.672 1.00 89.12 83 SER A CA 1
ATOM 625 C C . SER A 1 83 ? -9.147 10.660 9.103 1.00 89.12 83 SER A C 1
ATOM 627 O O . SER A 1 83 ? -8.287 10.982 9.922 1.00 89.12 83 SER A O 1
ATOM 629 N N . THR A 1 84 ? -9.185 9.439 8.566 1.00 90.88 84 THR A N 1
ATOM 630 C CA . THR A 1 84 ? -8.386 8.305 9.042 1.00 90.88 84 THR A CA 1
ATOM 631 C C . THR A 1 84 ? -7.507 7.742 7.933 1.00 90.88 84 THR A C 1
ATOM 633 O O . THR A 1 84 ? -7.938 7.542 6.793 1.00 90.88 84 THR A O 1
ATOM 636 N N . THR A 1 85 ? -6.263 7.424 8.289 1.00 93.88 85 THR A N 1
ATOM 637 C CA . THR A 1 85 ? -5.280 6.823 7.382 1.00 93.88 85 THR A CA 1
ATOM 638 C C . THR A 1 85 ? -4.696 5.552 7.983 1.00 93.88 85 THR A C 1
ATOM 640 O O . THR A 1 85 ? -4.664 5.394 9.202 1.00 93.88 85 THR A O 1
ATOM 643 N N . ALA A 1 86 ? -4.235 4.646 7.125 1.00 92.12 86 ALA A N 1
ATOM 644 C CA . ALA A 1 86 ? -3.495 3.457 7.524 1.00 92.12 86 ALA A CA 1
ATOM 645 C C . ALA A 1 86 ? -2.073 3.522 6.970 1.00 92.12 86 ALA A C 1
ATOM 647 O O . ALA A 1 86 ? -1.853 3.992 5.852 1.00 92.12 86 ALA A O 1
ATOM 648 N N . MET A 1 87 ? -1.111 3.015 7.736 1.00 91.69 87 MET A N 1
ATOM 649 C CA . MET A 1 87 ? 0.263 2.844 7.275 1.00 91.69 87 MET A CA 1
ATOM 650 C C . MET A 1 87 ? 0.514 1.375 6.963 1.00 91.69 87 MET A C 1
ATOM 652 O O . MET A 1 87 ? 0.322 0.512 7.816 1.00 91.69 87 MET A O 1
ATOM 656 N N . VAL A 1 88 ? 0.964 1.097 5.744 1.00 89.50 88 VAL A N 1
ATOM 657 C CA . VAL A 1 88 ? 1.299 -0.251 5.283 1.00 89.50 88 VAL A CA 1
ATOM 658 C C . VAL A 1 88 ? 2.805 -0.364 5.122 1.00 89.50 88 VAL A C 1
ATOM 660 O O . VAL A 1 88 ? 3.444 0.496 4.511 1.00 89.50 88 VAL A O 1
ATOM 663 N N . LYS A 1 89 ? 3.369 -1.448 5.655 1.00 87.69 89 LYS A N 1
ATOM 664 C CA . LYS A 1 89 ? 4.762 -1.836 5.444 1.00 87.69 89 LYS A CA 1
ATOM 665 C C . LYS A 1 89 ? 4.800 -3.123 4.633 1.00 87.69 89 LYS A C 1
ATOM 667 O O . LYS A 1 89 ? 4.079 -4.071 4.930 1.00 87.69 89 LYS A O 1
ATOM 672 N N . MET A 1 90 ? 5.654 -3.155 3.618 1.00 84.69 90 MET A N 1
ATOM 673 C CA . MET A 1 90 ? 5.841 -4.342 2.794 1.00 84.69 90 MET A CA 1
ATOM 674 C C . MET A 1 90 ? 6.514 -5.447 3.613 1.00 84.69 90 MET A C 1
ATOM 676 O O . MET A 1 90 ? 7.536 -5.212 4.266 1.00 84.69 90 MET A O 1
ATOM 680 N N . LYS A 1 91 ? 5.962 -6.660 3.554 1.00 84.88 91 LYS A N 1
ATOM 681 C CA . LYS A 1 91 ? 6.575 -7.852 4.148 1.00 84.88 91 LYS A CA 1
ATOM 682 C C . LYS A 1 91 ? 7.855 -8.197 3.386 1.00 84.88 91 LYS A C 1
ATOM 684 O O . LYS A 1 91 ? 7.842 -8.224 2.157 1.00 84.88 91 LYS A O 1
ATOM 689 N N . GLU A 1 92 ? 8.950 -8.408 4.115 1.00 83.75 92 GLU A N 1
ATOM 690 C CA . GLU A 1 92 ? 10.264 -8.797 3.573 1.00 83.75 92 GLU A CA 1
ATOM 691 C C . GLU A 1 92 ? 10.760 -7.958 2.380 1.00 83.75 92 GLU A C 1
ATOM 693 O O . GLU A 1 92 ? 11.487 -8.459 1.529 1.00 83.75 92 GLU A O 1
ATOM 698 N N . TYR A 1 93 ? 10.368 -6.679 2.284 1.00 77.12 93 TYR A N 1
ATOM 699 C CA . TYR A 1 93 ? 10.741 -5.813 1.155 1.00 77.12 93 TYR A CA 1
ATOM 700 C C . TYR A 1 93 ? 10.378 -6.402 -0.227 1.00 77.12 93 TYR A C 1
ATOM 702 O O . TYR A 1 93 ? 11.063 -6.134 -1.213 1.00 77.12 93 TYR A O 1
ATOM 710 N N . GLY A 1 94 ? 9.297 -7.191 -0.310 1.00 77.69 94 GLY A N 1
ATOM 711 C CA . GLY A 1 94 ? 8.962 -7.978 -1.504 1.00 77.69 94 GLY A CA 1
ATOM 712 C C . GLY A 1 94 ? 8.727 -7.172 -2.789 1.00 77.69 94 GLY A C 1
ATOM 713 O O . GLY A 1 94 ? 8.874 -7.718 -3.878 1.00 77.69 94 GLY A O 1
ATOM 714 N N . PHE A 1 95 ? 8.389 -5.882 -2.686 1.00 81.56 95 PHE A N 1
ATOM 715 C CA . PHE A 1 95 ? 8.343 -4.955 -3.820 1.00 81.56 95 PHE A CA 1
ATOM 716 C C . PHE A 1 95 ? 8.440 -3.491 -3.365 1.00 81.56 95 PHE A C 1
ATOM 718 O O . PHE A 1 95 ? 8.278 -3.169 -2.184 1.00 81.56 95 PHE A O 1
ATOM 725 N N . PHE A 1 96 ? 8.690 -2.596 -4.324 1.00 80.81 96 PHE A N 1
ATOM 726 C CA . PHE A 1 96 ? 8.805 -1.153 -4.113 1.00 80.81 96 PHE A CA 1
ATOM 727 C C . PHE A 1 96 ? 7.846 -0.399 -5.028 1.00 80.81 96 PHE A C 1
ATOM 729 O O . PHE A 1 96 ? 7.585 -0.833 -6.148 1.00 80.81 96 PHE A O 1
ATOM 736 N N . LEU A 1 97 ? 7.350 0.731 -4.535 1.00 83.00 97 LEU A N 1
ATOM 737 C CA . LEU A 1 97 ? 6.520 1.658 -5.296 1.00 83.00 97 LEU A CA 1
ATOM 738 C C . LEU A 1 97 ? 7.370 2.845 -5.780 1.00 83.00 97 LEU A C 1
ATOM 740 O O . LEU A 1 97 ? 8.366 3.171 -5.120 1.00 83.00 97 LEU A O 1
ATOM 744 N N . PRO A 1 98 ? 6.996 3.479 -6.905 1.00 81.19 98 PRO A N 1
ATOM 745 C CA . PRO A 1 98 ? 7.590 4.736 -7.343 1.00 81.19 98 PRO A CA 1
ATOM 746 C C . PRO A 1 98 ? 7.375 5.832 -6.301 1.00 81.19 98 PRO A C 1
ATOM 748 O O . PRO A 1 98 ? 6.416 5.801 -5.536 1.00 81.19 98 PRO A O 1
ATOM 751 N N . VAL A 1 99 ? 8.282 6.803 -6.259 1.00 77.31 99 VAL A N 1
ATOM 752 C CA . VAL A 1 99 ? 8.225 7.913 -5.292 1.00 77.31 99 VAL A CA 1
ATOM 753 C C . VAL A 1 99 ? 7.425 9.117 -5.798 1.00 77.31 99 VAL A C 1
ATOM 755 O O . VAL A 1 99 ? 7.211 10.056 -5.034 1.00 77.31 99 VAL A O 1
ATOM 758 N N . SER A 1 100 ? 6.986 9.088 -7.057 1.00 68.75 100 SER A N 1
ATOM 759 C CA . SER A 1 100 ? 6.105 10.083 -7.665 1.00 68.75 100 SER A CA 1
ATOM 760 C C . SER A 1 100 ? 4.942 9.411 -8.401 1.00 68.75 100 SER A C 1
ATOM 762 O O . SER A 1 100 ? 4.977 8.216 -8.706 1.00 68.75 100 SER A O 1
ATOM 764 N N . ALA A 1 101 ? 3.871 10.174 -8.599 1.00 62.22 101 ALA A N 1
ATOM 765 C CA . ALA A 1 101 ? 2.632 9.776 -9.256 1.00 62.22 101 ALA A CA 1
ATOM 766 C C . ALA A 1 101 ? 2.171 10.904 -10.176 1.00 62.22 101 ALA A C 1
ATOM 768 O O . ALA A 1 101 ? 2.404 12.078 -9.800 1.00 62.22 101 ALA A O 1
#

Nearest PDB structures (foldseek):
  6l8f-assembly2_H  TM=4.388E-01  e=4.289E+00  Staphylococcus aureus subsp. aureus NCTC 8325
  4lsy-assembly1_A  TM=3.968E-01  e=4.289E+00  Helicobacter pylori 26695
  4ml0-assembly1_D  TM=4.469E-01  e=9.535E+00  Escherichia coli B str. REL606
  4mmg-assembly2_B  TM=3.652E-01  e=7.306E+00  Escherichia coli K-12

Mean predicted aligned error: 9.89 Å